Protein AF-A0A8S4NVM2-F1 (afdb_monomer_lite)

Foldseek 3Di:
DDWDFAADCLAQNDPDSLSTLDTCCQAPVDPDRDGRPSVVVCCLLCVLLVLCVVCVVVVVVVLVPDDLDPDPDPQDVVLVVLLVLLVVLLVVLVVVLVVCVVPDPPDPNNVVSSVSSSVSSVVLSVVSVSCSNSVHDDDPSSVVSSVSNVVD

Organism: Owenia fusiformis (NCBI:txid6347)

Secondary structure (DSSP, 8-state):
----EEP-HHHH-SS-GGGSSEEHHHHTSSSS----HHHHHHHHHHHHHHHHHHHHHHHHHHHHHS----------HHHHHHHHHHHHHHHHHHHHHHHHHHH----HHHHHHHHHHHHHHHHHHHHHHHHHHTT----HHHHHHHHHHHH-

Radius of gyration: 19.32 Å; chains: 1; bounding box: 41×33×68 Å

InterPro domains:
  IPR056227 ABC transporter, TMD0 domain [PF24357] (31-150)

pLDDT: mean 76.69, std 9.76, range [40.44, 90.81]

Sequence (152 aa):
MASELTWLPAVCGNSSRKWAFWDNDLTINTTTPEFTLCFQYTVTVWVPSAYLWLILPFFAIYLNWLPTVNTWRDKSWINFIKIFLGSLITVTLIVDFALRLASDPTEVAVYLASILLILTSLLATILSHIEYSKRMHTSSVLVIYWSLACVG

Structure (mmCIF, N/CA/C/O backbone):
data_AF-A0A8S4NVM2-F1
#
_entry.id   AF-A0A8S4NVM2-F1
#
loop_
_atom_site.group_PDB
_atom_site.id
_atom_site.type_symbol
_atom_site.label_atom_id
_atom_site.label_alt_id
_atom_site.label_comp_id
_atom_site.label_asym_id
_atom_site.label_entity_id
_atom_site.label_seq_id
_atom_site.pdbx_PDB_ins_code
_atom_site.Cartn_x
_atom_site.Cartn_y
_atom_site.Cartn_z
_atom_site.occupancy
_atom_site.B_iso_or_equiv
_atom_site.auth_seq_id
_atom_site.auth_comp_id
_atom_site.auth_asym_id
_atom_site.auth_atom_id
_atom_site.pdbx_PDB_model_num
ATOM 1 N N . MET A 1 1 ? 5.451 -12.722 -36.970 1.00 40.44 1 MET A N 1
ATOM 2 C CA . MET A 1 1 ? 4.398 -12.329 -36.011 1.00 40.44 1 MET A CA 1
ATOM 3 C C . MET A 1 1 ? 4.953 -11.180 -35.202 1.00 40.44 1 MET A C 1
ATOM 5 O O . MET A 1 1 ? 6.082 -11.292 -34.746 1.00 40.44 1 MET A O 1
ATOM 9 N N . ALA A 1 2 ? 4.255 -10.047 -35.175 1.00 48.06 2 ALA A N 1
ATOM 10 C CA . ALA A 1 2 ? 4.709 -8.861 -34.461 1.00 48.06 2 ALA A CA 1
ATOM 11 C C . ALA A 1 2 ? 4.355 -9.010 -32.978 1.00 48.06 2 ALA A C 1
ATOM 13 O O . ALA A 1 2 ? 3.203 -9.282 -32.655 1.00 48.06 2 ALA A O 1
ATOM 14 N N . SER A 1 3 ? 5.345 -8.847 -32.106 1.00 58.88 3 SER A N 1
ATOM 15 C CA . SER A 1 3 ? 5.165 -8.762 -30.660 1.00 58.88 3 SER A CA 1
ATOM 16 C C . SER A 1 3 ? 4.292 -7.541 -30.336 1.00 58.88 3 SER A C 1
ATOM 18 O O . SER A 1 3 ? 4.763 -6.406 -30.470 1.00 58.88 3 SER A O 1
ATOM 20 N N . GLU A 1 4 ? 3.029 -7.733 -29.956 1.00 73.25 4 GLU A N 1
ATOM 21 C CA . GLU A 1 4 ? 2.189 -6.633 -29.467 1.00 73.25 4 GLU A CA 1
ATOM 22 C C . GLU A 1 4 ? 2.570 -6.313 -28.016 1.00 73.25 4 GLU A C 1
ATOM 24 O O . GLU A 1 4 ? 2.183 -7.012 -27.078 1.00 73.25 4 GLU A O 1
ATOM 29 N N . LEU A 1 5 ? 3.366 -5.255 -27.848 1.00 73.06 5 LEU A N 1
ATOM 30 C CA . LEU A 1 5 ? 3.682 -4.669 -26.549 1.00 73.06 5 LEU A CA 1
ATOM 31 C C . LEU A 1 5 ? 2.740 -3.497 -26.280 1.00 73.06 5 LEU A C 1
ATOM 33 O O . LEU A 1 5 ? 2.721 -2.533 -27.050 1.00 73.06 5 LEU A O 1
ATOM 37 N N . THR A 1 6 ? 2.015 -3.535 -25.163 1.00 78.44 6 THR A N 1
ATOM 38 C CA . THR A 1 6 ? 1.269 -2.362 -24.690 1.00 78.44 6 THR A CA 1
ATOM 39 C C . THR A 1 6 ? 2.086 -1.635 -23.631 1.00 78.44 6 THR A C 1
ATOM 41 O O . THR A 1 6 ? 2.454 -2.209 -22.601 1.00 78.44 6 THR A O 1
ATOM 44 N N . TRP A 1 7 ? 2.352 -0.358 -23.876 1.00 75.50 7 TRP A N 1
ATOM 45 C CA . TRP A 1 7 ? 3.096 0.500 -22.965 1.00 75.50 7 TRP A CA 1
ATOM 46 C C . TRP A 1 7 ? 2.141 1.386 -22.172 1.00 75.50 7 TRP A C 1
ATOM 48 O O . TRP A 1 7 ? 1.262 2.027 -22.744 1.00 75.50 7 TRP A O 1
ATOM 58 N N . LEU A 1 8 ? 2.368 1.478 -20.862 1.00 75.00 8 LEU A N 1
ATOM 59 C CA . LEU A 1 8 ? 1.826 2.549 -20.028 1.00 75.00 8 LEU A CA 1
ATOM 60 C C . LEU A 1 8 ? 2.992 3.385 -19.492 1.00 75.00 8 LEU A C 1
ATOM 62 O O . LEU A 1 8 ? 3.411 3.179 -18.353 1.00 75.00 8 LEU A O 1
ATOM 66 N N . PRO A 1 9 ? 3.529 4.330 -20.285 1.00 68.00 9 PRO A N 1
ATOM 67 C CA . PRO A 1 9 ? 4.697 5.113 -19.881 1.00 68.00 9 PRO A CA 1
ATOM 68 C C . PRO A 1 9 ? 4.434 5.912 -18.597 1.00 68.00 9 PRO A C 1
ATOM 70 O O . PRO A 1 9 ? 5.299 6.013 -17.743 1.00 68.00 9 PRO A O 1
ATOM 73 N N . ALA A 1 10 ? 3.196 6.366 -18.382 1.00 68.19 10 ALA A N 1
ATOM 74 C CA . ALA A 1 10 ? 2.805 7.088 -17.172 1.00 68.19 10 ALA A CA 1
ATOM 75 C C . ALA A 1 10 ? 2.762 6.241 -15.882 1.00 68.19 10 ALA A C 1
ATOM 77 O O . ALA A 1 10 ? 2.534 6.807 -14.818 1.00 68.19 10 ALA A O 1
ATOM 78 N N . VAL A 1 11 ? 2.924 4.914 -15.956 1.00 69.00 11 VAL A N 1
ATOM 79 C CA . VAL A 1 11 ? 2.871 4.001 -14.793 1.00 69.00 11 VAL A CA 1
ATOM 80 C C . VAL A 1 11 ? 4.133 3.139 -14.710 1.00 69.00 11 VAL A C 1
ATOM 82 O O . VAL A 1 11 ? 4.717 2.996 -13.640 1.00 69.00 11 VAL A O 1
ATOM 85 N N . CYS A 1 12 ? 4.569 2.599 -15.846 1.00 73.25 12 CYS A N 1
ATOM 86 C CA . CYS A 1 12 ? 5.658 1.632 -15.961 1.00 73.25 12 CYS A CA 1
ATOM 87 C C . CYS A 1 12 ? 6.935 2.187 -16.609 1.00 73.25 12 CYS A C 1
ATOM 89 O O . CYS A 1 12 ? 7.958 1.502 -16.632 1.00 73.25 12 CYS A O 1
ATOM 91 N N . GLY A 1 13 ? 6.871 3.397 -17.171 1.00 69.44 13 GLY A N 1
ATOM 92 C CA . GLY A 1 13 ? 7.917 3.954 -18.019 1.00 69.44 13 GLY A CA 1
ATOM 93 C C . GLY A 1 13 ? 8.110 3.224 -19.348 1.00 69.44 13 GLY A C 1
ATOM 94 O O . GLY A 1 13 ? 7.302 2.375 -19.738 1.00 69.44 13 GLY A O 1
ATOM 95 N N . ASN A 1 14 ? 9.171 3.582 -20.075 1.00 69.25 14 ASN A N 1
ATOM 96 C CA . ASN A 1 14 ? 9.509 2.982 -21.379 1.00 69.25 14 ASN A CA 1
ATOM 97 C C . ASN A 1 14 ? 10.954 2.439 -21.455 1.00 69.25 14 ASN A C 1
ATOM 99 O O . ASN A 1 14 ? 11.566 2.393 -22.521 1.00 69.25 14 ASN A O 1
ATOM 103 N N . SER A 1 15 ? 11.529 2.035 -20.318 1.00 67.44 15 SER A N 1
ATOM 104 C CA . SER A 1 15 ? 12.958 1.695 -20.228 1.00 67.44 15 SER A CA 1
ATOM 105 C C . SER A 1 15 ? 13.329 0.315 -20.786 1.00 67.44 15 SER A C 1
ATOM 107 O O . SER A 1 15 ? 14.438 0.133 -21.287 1.00 67.44 15 SER A O 1
ATOM 109 N N . SER A 1 16 ? 12.470 -0.709 -20.685 1.00 71.19 16 SER A N 1
ATOM 110 C CA . SER A 1 16 ? 12.747 -2.054 -21.238 1.00 71.19 16 SER A CA 1
ATOM 111 C C . SER A 1 16 ? 11.469 -2.859 -21.479 1.00 71.19 16 SER A C 1
ATOM 113 O O . SER A 1 16 ? 10.478 -2.645 -20.790 1.00 71.19 16 SER A O 1
ATOM 115 N N . ARG A 1 17 ? 11.501 -3.862 -22.376 1.00 72.38 17 ARG A N 1
ATOM 116 C CA . ARG A 1 17 ? 10.339 -4.741 -22.658 1.00 72.38 17 ARG A CA 1
ATOM 117 C C . ARG A 1 17 ? 9.770 -5.442 -21.417 1.00 72.38 17 ARG A C 1
ATOM 119 O O . ARG A 1 17 ? 8.562 -5.565 -21.299 1.00 72.38 17 ARG A O 1
ATOM 126 N N . LYS A 1 18 ? 10.616 -5.829 -20.450 1.00 71.88 18 LYS A N 1
ATOM 127 C CA . LYS A 1 18 ? 10.164 -6.420 -19.169 1.00 71.88 18 LYS A CA 1
ATOM 128 C C . LYS A 1 18 ? 9.353 -5.453 -18.292 1.00 71.88 18 LYS A C 1
ATOM 130 O O . LYS A 1 18 ? 8.600 -5.902 -17.430 1.00 71.88 18 LYS A O 1
ATOM 135 N N . TRP A 1 19 ? 9.529 -4.150 -18.508 1.00 73.00 19 TRP A N 1
ATOM 136 C CA . TRP A 1 19 ? 8.778 -3.074 -17.865 1.00 73.00 19 TRP A CA 1
ATOM 137 C C . TRP A 1 19 ? 7.585 -2.614 -18.710 1.00 73.00 19 TRP A C 1
ATOM 139 O O . TRP A 1 19 ? 6.864 -1.724 -18.283 1.00 73.00 19 TRP A O 1
ATOM 149 N N . ALA A 1 20 ? 7.319 -3.214 -19.876 1.00 77.25 20 ALA A N 1
ATOM 150 C CA . ALA A 1 20 ? 6.056 -2.977 -20.564 1.00 77.25 20 ALA A CA 1
ATOM 151 C C . ALA A 1 20 ? 4.892 -3.447 -19.680 1.00 77.25 20 ALA A C 1
ATOM 153 O O . ALA A 1 20 ? 5.010 -4.413 -18.919 1.00 77.25 20 ALA A O 1
ATOM 154 N N . PHE A 1 21 ? 3.752 -2.766 -19.777 1.00 77.25 21 PHE A N 1
ATOM 155 C CA . PHE A 1 21 ? 2.578 -3.144 -18.996 1.00 77.25 21 PHE A CA 1
ATOM 156 C C . PHE A 1 21 ? 2.067 -4.528 -19.400 1.00 77.25 21 PHE A C 1
ATOM 158 O O . PHE A 1 21 ? 1.707 -5.324 -18.539 1.00 77.25 21 PHE A O 1
ATOM 165 N N . TRP A 1 22 ? 2.103 -4.837 -20.696 1.00 80.38 22 TRP A N 1
ATOM 166 C CA . TRP A 1 22 ? 1.704 -6.135 -21.228 1.00 80.38 22 TRP A CA 1
ATOM 167 C C . TRP A 1 22 ? 2.591 -6.523 -22.409 1.00 80.38 22 TRP A C 1
ATOM 169 O O . TRP A 1 22 ? 2.859 -5.692 -23.282 1.00 80.38 22 TRP A O 1
ATOM 179 N N . ASP A 1 23 ? 3.017 -7.784 -22.437 1.00 80.00 23 ASP A N 1
ATOM 180 C CA . ASP A 1 23 ? 3.785 -8.381 -23.530 1.00 80.00 23 ASP A CA 1
ATOM 181 C C . ASP A 1 23 ? 3.153 -9.726 -23.910 1.00 80.00 23 ASP A C 1
ATOM 183 O O . ASP A 1 23 ? 3.237 -10.699 -23.151 1.00 80.00 23 ASP A O 1
ATOM 187 N N . ASN A 1 24 ? 2.505 -9.769 -25.079 1.00 73.31 24 ASN A N 1
ATOM 188 C CA . ASN A 1 24 ? 1.815 -10.957 -25.586 1.00 73.31 24 ASN A CA 1
ATOM 189 C C . ASN A 1 24 ? 2.767 -12.133 -25.851 1.00 73.31 24 ASN A C 1
ATOM 191 O O . ASN A 1 24 ? 2.356 -13.286 -25.698 1.00 73.31 24 ASN A O 1
ATOM 195 N N . ASP A 1 25 ? 4.031 -11.876 -26.200 1.00 73.56 25 ASP A N 1
ATOM 196 C CA . ASP A 1 25 ? 4.985 -12.959 -26.455 1.00 73.56 25 ASP A CA 1
ATOM 197 C C . ASP A 1 25 ? 5.453 -13.631 -25.156 1.00 73.56 25 ASP A C 1
ATOM 199 O O . ASP A 1 25 ? 5.748 -14.825 -25.150 1.00 73.56 25 ASP A O 1
ATOM 203 N N . LEU A 1 26 ? 5.456 -12.889 -24.042 1.00 68.81 26 LEU A N 1
ATOM 204 C CA . LEU A 1 26 ? 5.846 -13.388 -22.719 1.00 68.81 26 LEU A CA 1
ATOM 205 C C . LEU A 1 26 ? 4.687 -14.037 -21.941 1.00 68.81 26 LEU A C 1
ATOM 207 O O . LEU A 1 26 ? 4.914 -14.928 -21.126 1.00 68.81 26 LEU A O 1
ATOM 211 N N . THR A 1 27 ? 3.448 -13.596 -22.179 1.00 71.50 27 THR A N 1
ATOM 212 C CA . THR A 1 27 ? 2.263 -14.089 -21.450 1.00 71.50 27 THR A CA 1
ATOM 213 C C . THR A 1 27 ? 1.452 -15.125 -22.217 1.00 71.50 27 THR A C 1
ATOM 215 O O . THR A 1 27 ? 0.933 -16.050 -21.602 1.00 71.50 27 THR A O 1
ATOM 218 N N . ILE A 1 28 ? 1.306 -14.985 -23.537 1.00 69.88 28 ILE A N 1
ATOM 219 C CA . ILE A 1 28 ? 0.373 -15.800 -24.335 1.00 69.88 28 ILE A CA 1
ATOM 220 C C . ILE A 1 28 ? 1.127 -16.737 -25.283 1.00 69.88 28 ILE A C 1
ATOM 222 O O . ILE A 1 28 ? 0.725 -17.884 -25.463 1.00 69.88 28 ILE A O 1
ATOM 226 N N . ASN A 1 29 ? 2.229 -16.275 -25.873 1.00 67.69 29 ASN A N 1
ATOM 227 C CA . ASN A 1 29 ? 2.949 -16.994 -26.928 1.00 67.69 29 ASN A CA 1
ATOM 228 C C . ASN A 1 29 ? 4.126 -17.845 -26.407 1.00 67.69 29 ASN A C 1
ATOM 230 O O . ASN A 1 29 ? 5.111 -18.058 -27.114 1.00 67.69 29 ASN A O 1
ATOM 234 N N . THR A 1 30 ? 4.047 -18.323 -25.163 1.00 69.88 30 THR A N 1
ATOM 235 C CA . THR A 1 30 ? 5.094 -19.127 -24.516 1.00 69.88 30 THR A CA 1
ATOM 236 C C . THR A 1 30 ? 4.502 -20.323 -23.771 1.00 69.88 30 THR A C 1
ATOM 238 O O . THR A 1 30 ? 3.358 -20.304 -23.323 1.00 69.88 30 THR A O 1
ATOM 241 N N . THR A 1 31 ? 5.293 -21.386 -23.620 1.00 67.69 31 THR A N 1
ATOM 242 C CA . THR A 1 31 ? 4.924 -22.594 -22.864 1.00 67.69 31 THR A CA 1
ATOM 243 C C . THR A 1 31 ? 4.932 -22.385 -21.347 1.00 67.69 31 THR A C 1
ATOM 245 O O . THR A 1 31 ? 4.352 -23.188 -20.620 1.00 67.69 31 THR A O 1
ATOM 248 N N . THR A 1 32 ? 5.580 -21.320 -20.867 1.00 62.31 32 THR A N 1
ATOM 249 C CA . THR A 1 32 ? 5.629 -20.913 -19.453 1.00 62.31 32 THR A CA 1
ATOM 250 C C . THR A 1 32 ? 5.206 -19.446 -19.347 1.00 62.31 32 THR A C 1
ATOM 252 O O . THR A 1 32 ? 6.056 -18.569 -19.512 1.00 62.31 32 THR A O 1
ATOM 255 N N . PRO A 1 33 ? 3.908 -19.156 -19.155 1.00 70.38 33 PRO A N 1
ATOM 256 C CA . PRO A 1 33 ? 3.413 -17.785 -19.141 1.00 70.38 33 PRO A CA 1
ATOM 257 C C . PRO A 1 33 ? 3.942 -17.045 -17.908 1.00 70.38 33 PRO A C 1
ATOM 259 O O . PRO A 1 33 ? 3.586 -17.376 -16.776 1.00 70.38 33 PRO A O 1
ATOM 262 N N . GLU A 1 34 ? 4.785 -16.038 -18.129 1.00 76.31 34 GLU A N 1
ATOM 263 C CA . GLU A 1 34 ? 5.284 -15.149 -17.078 1.00 76.31 34 GLU A CA 1
ATOM 264 C C . GLU A 1 34 ? 4.672 -13.757 -17.257 1.00 76.31 34 GLU A C 1
ATOM 266 O O . GLU A 1 34 ? 4.675 -13.186 -18.348 1.00 76.31 34 GLU A O 1
ATOM 271 N N . PHE A 1 35 ? 4.130 -13.192 -16.175 1.00 76.31 35 PHE A N 1
ATOM 272 C CA . PHE A 1 35 ? 3.649 -11.810 -16.184 1.00 76.31 35 PHE A CA 1
ATOM 273 C C . PHE A 1 35 ? 4.823 -10.822 -16.213 1.00 76.31 35 PHE A C 1
ATOM 275 O O . PHE A 1 35 ? 5.896 -11.094 -15.674 1.00 76.31 35 PHE A O 1
ATOM 282 N N . THR A 1 36 ? 4.612 -9.645 -16.809 1.00 81.12 36 THR A N 1
ATOM 283 C CA . THR A 1 36 ? 5.621 -8.577 -16.818 1.00 81.12 36 THR A CA 1
ATOM 284 C C . THR A 1 36 ? 5.854 -8.030 -15.405 1.00 81.12 36 THR A C 1
ATOM 286 O O . THR A 1 36 ? 4.949 -8.005 -14.564 1.00 81.12 36 THR A O 1
ATOM 289 N N . LEU A 1 37 ? 7.071 -7.543 -15.142 1.00 77.12 37 LEU A N 1
ATOM 290 C CA . LEU A 1 37 ? 7.451 -7.033 -13.819 1.00 77.12 37 LEU A CA 1
ATOM 291 C C . LEU A 1 37 ? 6.612 -5.814 -13.420 1.00 77.12 37 LEU A C 1
ATOM 293 O O . LEU A 1 37 ? 6.226 -5.682 -12.260 1.00 77.12 37 LEU A O 1
ATOM 297 N N . CYS A 1 38 ? 6.283 -4.942 -14.382 1.00 79.50 38 CYS A N 1
ATOM 298 C CA . CYS A 1 38 ? 5.435 -3.794 -14.082 1.00 79.50 38 CYS A CA 1
ATOM 299 C C . CYS A 1 38 ? 4.003 -4.205 -13.723 1.00 79.50 38 CYS A C 1
ATOM 301 O O . CYS A 1 38 ? 3.420 -3.621 -12.811 1.00 79.50 38 CYS A O 1
ATOM 303 N N . PHE A 1 39 ? 3.425 -5.198 -14.406 1.00 80.00 39 PHE A N 1
ATOM 304 C CA . PHE A 1 39 ? 2.074 -5.659 -14.092 1.00 80.00 39 PHE A CA 1
ATOM 305 C C . PHE A 1 39 ? 2.004 -6.226 -12.673 1.00 80.00 39 PHE A C 1
ATOM 307 O O . PHE A 1 39 ? 1.133 -5.830 -11.901 1.00 80.00 39 PHE A O 1
ATOM 314 N N . GLN A 1 40 ? 2.969 -7.071 -12.300 1.00 81.00 40 GLN A N 1
ATOM 315 C CA . GLN A 1 40 ? 3.072 -7.610 -10.943 1.00 81.00 40 GLN A CA 1
ATOM 316 C C . GLN A 1 40 ? 3.203 -6.492 -9.906 1.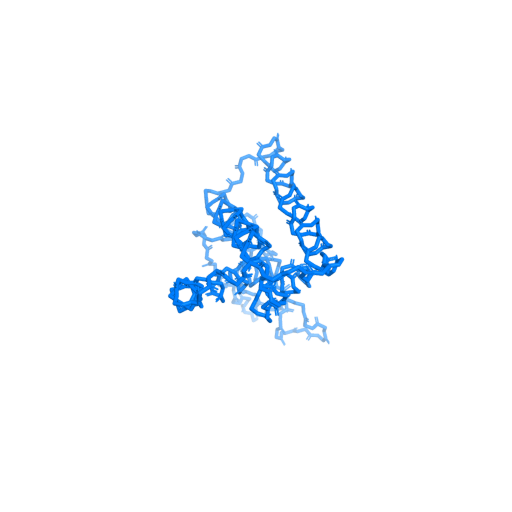00 81.00 40 GLN A C 1
ATOM 318 O O . GLN A 1 40 ? 2.403 -6.425 -8.978 1.00 81.00 40 GLN A O 1
ATOM 323 N N . TYR A 1 41 ? 4.136 -5.558 -10.110 1.00 78.69 41 TYR A N 1
ATOM 324 C CA . TYR A 1 41 ? 4.314 -4.415 -9.213 1.00 78.69 41 TYR A CA 1
ATOM 325 C C . TYR A 1 41 ? 3.040 -3.567 -9.093 1.00 78.69 41 TYR A C 1
ATOM 327 O O . TYR A 1 41 ? 2.609 -3.228 -7.993 1.00 78.69 41 TYR A O 1
ATOM 335 N N . THR A 1 42 ? 2.398 -3.252 -10.217 1.00 81.50 42 THR A N 1
ATOM 336 C CA . THR A 1 42 ? 1.195 -2.411 -10.250 1.00 81.50 42 THR A CA 1
ATOM 337 C C . THR A 1 42 ? 0.044 -3.088 -9.518 1.00 81.50 42 THR A C 1
ATOM 339 O O . THR A 1 42 ? -0.604 -2.460 -8.688 1.00 81.50 42 THR A O 1
ATOM 342 N N . VAL A 1 43 ? -0.201 -4.374 -9.761 1.00 83.94 43 VAL A N 1
ATOM 343 C CA . VAL A 1 43 ? -1.263 -5.118 -9.071 1.00 83.94 43 VAL A CA 1
ATOM 344 C C . VAL A 1 43 ? -0.979 -5.193 -7.570 1.00 83.94 43 VAL A C 1
ATOM 346 O O . VAL A 1 43 ? -1.866 -4.883 -6.777 1.00 83.94 43 VAL A O 1
ATOM 349 N N . THR A 1 44 ? 0.255 -5.506 -7.173 1.00 81.38 44 THR A N 1
ATOM 350 C CA . THR A 1 44 ? 0.668 -5.566 -5.763 1.00 81.38 44 THR A CA 1
ATOM 351 C C . THR A 1 44 ? 0.493 -4.237 -5.037 1.00 81.38 44 THR A C 1
ATOM 353 O O . THR A 1 44 ? 0.086 -4.224 -3.882 1.00 81.38 44 THR A O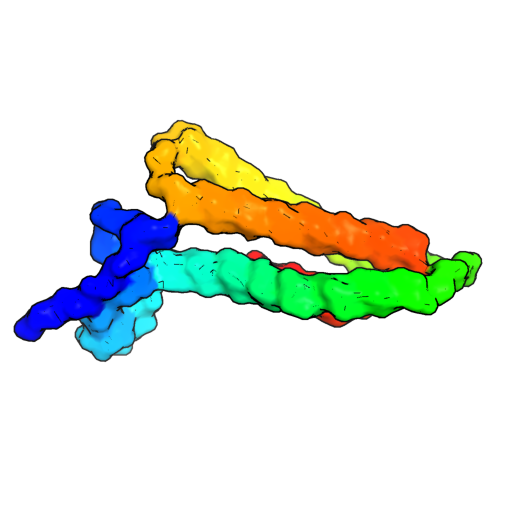 1
ATOM 356 N N . VAL A 1 45 ? 0.771 -3.111 -5.693 1.00 81.81 45 VAL A N 1
ATOM 357 C CA . VAL A 1 45 ? 0.611 -1.783 -5.088 1.00 81.81 45 VAL A CA 1
ATOM 358 C C . VAL A 1 45 ? -0.862 -1.378 -5.042 1.00 81.81 45 VAL A C 1
ATOM 360 O O . VAL A 1 45 ? -1.376 -0.959 -4.007 1.00 81.81 45 VAL A O 1
ATOM 363 N N . TRP A 1 46 ? -1.566 -1.503 -6.164 1.00 84.06 46 TRP A N 1
ATOM 364 C CA . TRP A 1 46 ? -2.897 -0.924 -6.321 1.00 84.06 46 TRP A CA 1
ATOM 365 C C . TRP A 1 46 ? -3.999 -1.750 -5.665 1.00 84.06 46 TRP A C 1
ATOM 367 O O . TRP A 1 46 ? -4.947 -1.161 -5.154 1.00 84.06 46 TRP A O 1
ATOM 377 N N . VAL A 1 47 ? -3.901 -3.081 -5.635 1.00 87.31 47 VAL A N 1
ATOM 378 C CA . VAL A 1 47 ? -4.930 -3.946 -5.031 1.00 87.31 47 VAL A CA 1
ATOM 379 C C . VAL A 1 47 ? -5.123 -3.683 -3.530 1.00 87.31 47 VAL A C 1
ATOM 381 O O . VAL A 1 47 ? -6.254 -3.375 -3.139 1.00 87.31 47 VAL A O 1
ATOM 384 N N . PRO A 1 48 ? -4.088 -3.755 -2.666 1.00 85.81 48 PRO A N 1
ATOM 385 C CA . PRO A 1 48 ? -4.257 -3.491 -1.238 1.00 85.81 48 PRO A CA 1
ATOM 386 C C . PRO A 1 48 ? -4.650 -2.034 -0.969 1.00 85.81 48 PRO A C 1
ATOM 388 O O . PRO A 1 48 ? -5.502 -1.785 -0.112 1.00 85.81 48 PRO A O 1
ATOM 391 N N . SER A 1 49 ? -4.101 -1.074 -1.724 1.00 87.00 49 SER A N 1
ATOM 392 C CA . SER A 1 49 ? -4.466 0.339 -1.596 1.00 87.00 49 SER A CA 1
ATOM 393 C C . SER A 1 49 ? -5.931 0.586 -1.969 1.00 87.00 49 SER A C 1
ATOM 395 O O . SER A 1 49 ? -6.663 1.178 -1.177 1.00 87.00 49 SER A O 1
ATOM 397 N N . ALA A 1 50 ? -6.397 0.106 -3.124 1.00 88.19 50 ALA A N 1
ATOM 398 C CA . ALA A 1 50 ? -7.782 0.274 -3.565 1.00 88.19 50 ALA A CA 1
ATOM 399 C C . ALA A 1 50 ? -8.769 -0.389 -2.595 1.00 88.19 50 ALA A C 1
ATOM 401 O O . ALA A 1 50 ? -9.773 0.223 -2.231 1.00 88.19 50 ALA A O 1
ATOM 402 N N . TYR A 1 51 ? -8.455 -1.598 -2.119 1.00 89.50 51 TYR A N 1
ATOM 403 C CA . TYR A 1 51 ? -9.245 -2.289 -1.100 1.00 89.50 51 TYR A CA 1
ATOM 404 C C . TYR A 1 51 ? -9.412 -1.437 0.164 1.00 89.50 51 TYR A C 1
ATOM 406 O O . TYR A 1 51 ? -10.534 -1.237 0.638 1.00 89.50 51 TYR A O 1
ATOM 414 N N . LEU A 1 52 ? -8.308 -0.893 0.690 1.00 87.69 52 LEU A N 1
ATOM 415 C CA . LEU A 1 52 ? -8.351 -0.081 1.900 1.00 87.69 52 LEU A CA 1
ATOM 416 C C . LEU A 1 52 ? -9.148 1.203 1.671 1.00 87.69 52 LEU A C 1
ATOM 418 O O . LEU A 1 52 ? -10.025 1.500 2.472 1.00 87.69 52 LEU A O 1
ATOM 422 N N . TRP A 1 53 ? -8.892 1.937 0.584 1.00 89.50 53 TRP A N 1
ATOM 423 C CA . TRP A 1 53 ? -9.586 3.195 0.281 1.00 89.50 53 TRP A CA 1
ATOM 424 C C . TRP A 1 53 ? -11.095 3.020 0.102 1.00 89.50 53 TRP A C 1
ATOM 426 O O . TRP A 1 53 ? -11.859 3.863 0.572 1.00 89.50 53 TRP A O 1
ATOM 436 N N . LEU A 1 54 ? -11.536 1.928 -0.527 1.00 90.81 54 LEU A N 1
ATOM 437 C CA . LEU A 1 54 ? -12.961 1.635 -0.707 1.00 90.81 54 LEU A CA 1
ATOM 438 C C . LEU A 1 54 ? -13.662 1.331 0.621 1.00 90.81 54 LEU A C 1
ATOM 440 O O . LEU A 1 54 ? -14.800 1.751 0.831 1.00 90.81 54 LEU A O 1
ATOM 444 N N . ILE A 1 55 ? -12.992 0.621 1.530 1.00 88.56 55 ILE A N 1
ATOM 445 C CA . ILE A 1 55 ? -13.570 0.218 2.821 1.00 88.56 55 ILE A CA 1
ATOM 446 C C . ILE A 1 55 ? -13.395 1.300 3.892 1.00 88.56 55 ILE A C 1
ATOM 448 O O . ILE A 1 55 ? -14.211 1.392 4.809 1.00 88.56 55 ILE A O 1
ATOM 452 N N . LEU A 1 56 ? -12.380 2.155 3.762 1.00 88.38 56 LEU A N 1
ATOM 453 C CA . LEU A 1 56 ? -12.033 3.230 4.688 1.00 88.38 56 LEU A CA 1
ATOM 454 C C . LEU A 1 56 ? -13.232 4.068 5.159 1.00 88.38 56 LEU A C 1
ATOM 456 O O . LEU A 1 56 ? -13.382 4.194 6.375 1.00 88.38 56 LEU A O 1
ATOM 460 N N . PRO A 1 57 ? -14.090 4.640 4.286 1.00 90.06 57 PRO A N 1
ATOM 461 C CA . PRO A 1 57 ? -15.193 5.485 4.744 1.00 90.06 57 PRO A CA 1
ATOM 462 C C . PRO A 1 57 ? -16.188 4.709 5.612 1.00 90.06 57 PRO A C 1
ATOM 464 O O . PRO A 1 57 ? -16.585 5.184 6.676 1.00 90.06 57 PRO A O 1
ATOM 467 N N . PHE A 1 58 ? -16.538 3.483 5.216 1.00 89.12 58 PHE A N 1
ATOM 468 C CA . PHE A 1 58 ? -17.431 2.619 5.990 1.00 89.12 58 PHE A CA 1
ATOM 469 C C . PHE A 1 58 ? -16.802 2.218 7.324 1.00 89.12 58 PHE A C 1
ATOM 471 O O . PHE A 1 58 ? -17.456 2.247 8.367 1.00 89.12 58 PHE A O 1
ATOM 478 N N . PHE A 1 59 ? -15.513 1.892 7.298 1.00 86.38 59 PHE A N 1
ATOM 479 C CA . PHE A 1 59 ? -14.764 1.485 8.472 1.00 86.38 59 PHE A CA 1
ATOM 480 C C . PHE A 1 59 ? -14.590 2.634 9.475 1.00 86.38 59 PHE A C 1
ATOM 482 O O . PHE A 1 59 ? -14.775 2.437 10.674 1.00 86.38 59 PHE A O 1
ATOM 489 N N . ALA A 1 60 ? -14.329 3.853 9.002 1.00 86.06 60 ALA A N 1
ATOM 490 C CA . ALA A 1 60 ? -14.242 5.045 9.840 1.00 86.06 60 ALA A CA 1
ATOM 491 C C . ALA A 1 60 ? -15.582 5.368 10.521 1.00 86.06 60 ALA A C 1
ATOM 493 O O . ALA A 1 60 ? -15.608 5.659 11.719 1.00 86.06 60 ALA A O 1
ATOM 494 N N . ILE A 1 61 ? -16.701 5.261 9.792 1.00 87.75 61 ILE A N 1
ATOM 495 C CA . ILE A 1 61 ? -18.046 5.437 10.360 1.00 87.75 61 ILE A CA 1
ATOM 496 C C . ILE A 1 61 ? -18.311 4.365 11.422 1.00 87.75 61 ILE A C 1
ATOM 498 O O . ILE A 1 61 ? -18.699 4.705 12.538 1.00 87.75 61 ILE A O 1
ATOM 502 N N . TYR A 1 62 ? -18.034 3.094 11.121 1.00 85.19 62 TYR A N 1
ATOM 503 C CA . TYR A 1 62 ? -18.173 1.987 12.073 1.00 85.19 62 TYR A CA 1
ATOM 504 C C . TYR A 1 62 ? -17.376 2.234 13.362 1.00 85.19 62 TYR A C 1
ATOM 506 O O . TYR A 1 62 ? -17.925 2.146 14.461 1.00 85.19 62 TYR A O 1
ATOM 514 N N . LEU A 1 63 ? -16.106 2.636 13.238 1.00 80.56 63 LEU A N 1
ATOM 515 C CA . LEU A 1 63 ? -15.259 2.975 14.382 1.00 80.56 63 LEU A CA 1
ATOM 516 C C . LEU A 1 63 ? -15.805 4.148 15.200 1.00 80.56 63 LEU A C 1
ATOM 518 O O . LEU A 1 63 ? -15.574 4.189 16.409 1.00 80.56 63 LEU A O 1
ATOM 522 N N . ASN A 1 64 ? -16.471 5.119 14.573 1.00 83.44 64 ASN A N 1
ATOM 523 C CA . ASN A 1 64 ? -17.038 6.276 15.265 1.00 83.44 64 ASN A CA 1
ATOM 524 C C . ASN A 1 64 ? -18.341 5.947 16.007 1.00 83.44 64 ASN A C 1
ATOM 526 O O . ASN A 1 64 ? -18.584 6.488 17.080 1.00 83.44 64 ASN A O 1
ATOM 530 N N . TRP A 1 65 ? -19.159 5.054 15.450 1.00 83.69 65 TRP A N 1
ATOM 531 C CA . TRP A 1 65 ? -20.447 4.657 16.028 1.00 83.69 65 TRP A CA 1
ATOM 532 C C . TRP A 1 65 ? -20.317 3.758 17.256 1.00 83.69 65 TRP A C 1
ATOM 534 O O . TRP A 1 65 ? -21.210 3.724 18.101 1.00 83.69 65 TRP A O 1
ATOM 544 N N . LEU A 1 66 ? -19.220 3.016 17.365 1.00 75.31 66 LEU A N 1
ATOM 545 C CA . LEU A 1 66 ? -19.014 2.121 18.492 1.00 75.31 66 LEU A CA 1
ATOM 546 C C . LEU A 1 66 ? -18.660 2.904 19.765 1.00 75.31 66 LEU A C 1
ATOM 548 O O . LEU A 1 66 ? -17.706 3.693 19.755 1.00 75.31 66 LEU A O 1
ATOM 552 N N . PRO A 1 67 ? -19.363 2.647 20.882 1.00 70.56 67 PRO A N 1
ATOM 553 C CA . PRO A 1 67 ? -19.024 3.248 22.159 1.00 70.56 67 PRO A CA 1
ATOM 554 C C . PRO A 1 67 ? -17.636 2.784 22.610 1.00 70.56 67 PRO A C 1
ATOM 556 O O . PRO A 1 67 ? -17.260 1.621 22.448 1.00 70.56 67 PRO A O 1
ATOM 559 N N . THR A 1 68 ? -16.865 3.692 23.203 1.00 66.00 68 THR A N 1
ATOM 560 C CA . THR A 1 68 ? -15.593 3.382 23.864 1.00 66.00 68 THR A CA 1
ATOM 561 C C . THR A 1 68 ? -15.874 2.544 25.108 1.00 66.00 68 THR A C 1
ATOM 563 O O . THR A 1 68 ? -16.105 3.057 26.201 1.00 66.00 68 THR A O 1
ATOM 566 N N . VAL A 1 69 ? -15.892 1.224 24.942 1.00 61.62 69 VAL A N 1
ATOM 567 C CA . VAL A 1 69 ? -16.086 0.293 26.052 1.00 61.62 69 VAL A CA 1
ATOM 568 C C . VAL A 1 69 ? -14.770 0.193 26.825 1.00 61.62 69 VAL A C 1
ATOM 570 O O . VAL A 1 69 ? -13.841 -0.501 26.422 1.00 61.62 69 VAL A O 1
ATOM 573 N N . ASN A 1 70 ? -14.684 0.893 27.958 1.00 59.25 70 ASN A N 1
ATOM 574 C CA . ASN A 1 70 ? -13.515 0.883 28.844 1.00 59.25 70 ASN A CA 1
ATOM 575 C C . ASN A 1 70 ? -13.469 -0.377 29.735 1.00 59.25 70 ASN A C 1
ATOM 577 O O . ASN A 1 70 ? -13.154 -0.312 30.922 1.00 59.25 70 ASN A O 1
ATOM 581 N N . THR A 1 71 ? -13.854 -1.534 29.193 1.00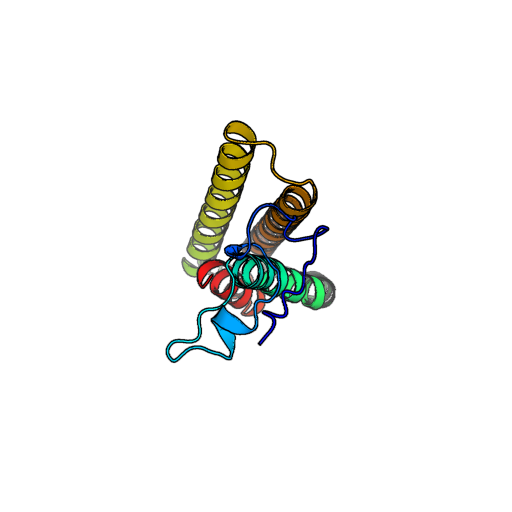 54.16 71 THR A N 1
ATOM 582 C CA . THR A 1 71 ? -13.801 -2.796 29.933 1.00 54.16 71 THR A CA 1
ATOM 583 C C . THR A 1 71 ? -12.358 -3.287 29.975 1.00 54.16 71 THR A C 1
ATOM 585 O O . THR A 1 71 ? -11.646 -3.257 28.970 1.00 54.16 71 THR A O 1
ATOM 588 N N . TRP A 1 72 ? -11.949 -3.760 31.153 1.00 50.06 72 TRP A N 1
ATOM 589 C CA . TRP A 1 72 ? -10.653 -4.338 31.526 1.00 50.06 72 TRP A CA 1
ATOM 590 C C . TRP A 1 72 ? -10.299 -5.634 30.771 1.00 50.06 72 TRP A C 1
ATOM 592 O O . TRP A 1 72 ? -9.859 -6.611 31.364 1.00 50.06 72 TRP A O 1
ATOM 602 N N . ARG A 1 73 ? -10.528 -5.690 29.457 1.00 50.88 73 ARG A N 1
ATOM 603 C CA . ARG A 1 73 ? -10.115 -6.819 28.630 1.00 50.88 73 ARG A CA 1
ATOM 604 C C . ARG A 1 73 ? -8.605 -6.743 28.431 1.00 50.88 73 ARG A C 1
ATOM 606 O O . ARG A 1 73 ? -8.077 -5.699 28.021 1.00 50.88 73 ARG A O 1
ATOM 613 N N . ASP A 1 74 ? -7.941 -7.848 28.750 1.00 58.34 74 ASP A N 1
ATOM 614 C CA . ASP A 1 74 ? -6.510 -8.044 28.554 1.00 58.34 74 ASP A CA 1
ATOM 615 C C . ASP A 1 74 ? -6.086 -7.616 27.150 1.00 58.34 74 ASP A C 1
ATOM 617 O O . ASP A 1 74 ? -6.806 -7.811 26.164 1.00 58.34 74 ASP A O 1
ATOM 621 N N . LYS A 1 75 ? -4.908 -6.990 27.058 1.00 56.00 75 LYS A N 1
ATOM 622 C CA . LYS A 1 75 ? -4.324 -6.610 25.771 1.00 56.00 75 LYS A CA 1
ATOM 623 C C . LYS A 1 75 ? -4.116 -7.881 24.950 1.00 56.00 75 LYS A C 1
ATOM 625 O O . LYS A 1 75 ? -3.188 -8.641 25.209 1.00 56.00 75 LYS A O 1
ATOM 630 N N . SER A 1 76 ? -4.967 -8.099 23.950 1.00 67.19 76 SER A N 1
ATOM 631 C CA . SER A 1 76 ? -4.785 -9.189 22.997 1.00 67.19 76 SER A CA 1
ATOM 632 C C . SER A 1 76 ? -3.450 -8.992 22.280 1.00 67.19 76 SER A C 1
ATOM 634 O O . SER A 1 76 ? -3.271 -8.011 21.552 1.00 67.19 76 SER A O 1
ATOM 636 N N . TRP A 1 77 ? -2.514 -9.922 22.487 1.00 71.88 77 TRP A N 1
ATOM 637 C CA . TRP A 1 77 ? -1.217 -9.960 21.801 1.00 71.88 77 TRP A CA 1
ATOM 638 C C . TRP A 1 77 ? -1.364 -9.862 20.276 1.00 71.88 77 TRP A C 1
ATOM 640 O O . TRP A 1 77 ? -0.487 -9.330 19.604 1.00 71.88 77 TRP A O 1
ATOM 650 N N . ILE A 1 78 ? -2.510 -10.281 19.733 1.00 69.81 78 ILE A N 1
ATOM 651 C CA . ILE A 1 78 ? -2.823 -10.226 18.304 1.00 69.81 78 ILE A CA 1
ATOM 652 C C . ILE A 1 78 ? -2.840 -8.779 17.782 1.00 69.81 78 ILE A C 1
ATOM 654 O O . ILE A 1 78 ? -2.285 -8.508 16.720 1.00 69.81 78 ILE A O 1
ATOM 658 N N . ASN A 1 79 ? -3.399 -7.823 18.536 1.00 72.31 79 ASN A N 1
ATOM 659 C CA . ASN A 1 79 ? -3.404 -6.409 18.127 1.00 72.31 79 ASN A CA 1
ATOM 660 C C . ASN A 1 79 ? -2.001 -5.791 18.196 1.00 72.31 79 ASN A C 1
ATOM 662 O O . ASN A 1 79 ? -1.662 -4.948 17.369 1.00 72.31 79 ASN A O 1
ATOM 666 N N . PHE A 1 80 ? -1.171 -6.227 19.148 1.00 75.44 80 PHE A N 1
ATOM 667 C CA . PHE A 1 80 ? 0.218 -5.779 19.239 1.00 75.44 80 PHE A CA 1
ATOM 668 C C . PHE A 1 80 ? 1.057 -6.306 18.068 1.00 75.44 80 PHE A C 1
ATOM 670 O O . PHE A 1 80 ? 1.737 -5.529 17.403 1.00 75.44 80 PHE A O 1
ATOM 677 N N . ILE A 1 81 ? 0.943 -7.603 17.763 1.00 78.50 81 ILE A N 1
ATOM 678 C CA . ILE A 1 81 ? 1.624 -8.236 16.625 1.00 78.50 81 ILE A CA 1
ATOM 679 C C . ILE A 1 81 ? 1.201 -7.579 15.307 1.00 78.50 81 ILE A C 1
ATOM 681 O O . ILE A 1 81 ? 2.049 -7.300 14.468 1.00 78.50 81 ILE A O 1
ATOM 685 N N . LYS A 1 82 ? -0.087 -7.265 15.137 1.00 73.69 82 LYS A N 1
ATOM 686 C CA . LYS A 1 82 ? -0.611 -6.580 13.946 1.00 73.69 82 LYS A CA 1
ATOM 687 C C . LYS A 1 82 ? 0.018 -5.201 13.737 1.00 73.69 82 LYS A C 1
ATOM 689 O O . LYS A 1 82 ? 0.415 -4.880 12.621 1.00 73.69 82 LYS A O 1
ATOM 694 N N . ILE A 1 83 ? 0.144 -4.406 14.801 1.00 79.19 83 ILE A N 1
ATOM 695 C CA . ILE A 1 83 ? 0.823 -3.102 14.744 1.00 79.19 83 ILE A CA 1
ATOM 696 C C . ILE A 1 83 ? 2.308 -3.291 14.424 1.00 79.19 83 ILE A C 1
ATOM 698 O O . ILE A 1 83 ? 2.838 -2.582 13.573 1.00 79.19 83 ILE A O 1
ATOM 702 N N . PHE A 1 84 ? 2.968 -4.265 15.055 1.00 83.69 84 PHE A N 1
ATOM 703 C CA . PHE A 1 84 ? 4.385 -4.538 14.828 1.00 83.69 84 PHE A CA 1
ATOM 704 C C . PHE A 1 84 ? 4.664 -4.952 13.377 1.00 83.69 84 PHE A C 1
ATOM 706 O O . PHE A 1 84 ? 5.481 -4.319 12.711 1.00 83.69 84 PHE A O 1
ATOM 713 N N . LEU A 1 85 ? 3.928 -5.936 12.852 1.00 82.19 85 LEU A N 1
ATOM 714 C CA . LEU A 1 85 ? 4.040 -6.380 11.459 1.00 82.19 85 LEU A CA 1
ATOM 715 C C . LEU A 1 85 ? 3.737 -5.243 10.482 1.00 82.19 85 LEU A C 1
ATOM 717 O O . LEU A 1 85 ? 4.498 -5.022 9.545 1.00 82.19 85 LEU A O 1
ATOM 721 N N . GLY A 1 86 ? 2.673 -4.477 10.733 1.00 81.88 86 GLY A N 1
ATOM 722 C CA . GLY A 1 86 ? 2.315 -3.355 9.875 1.00 81.88 86 GLY A CA 1
ATOM 723 C C . GLY A 1 86 ? 3.359 -2.237 9.863 1.00 81.88 86 GLY A C 1
ATOM 724 O O . GLY A 1 86 ? 3.672 -1.665 8.816 1.00 81.88 86 GLY A O 1
ATOM 725 N N . SER A 1 87 ? 3.956 -1.956 11.023 1.00 82.75 87 SER A N 1
ATOM 726 C CA . SER A 1 87 ? 5.058 -1.001 11.133 1.00 82.75 87 SER A CA 1
ATOM 727 C C . SER A 1 87 ? 6.302 -1.484 10.388 1.00 82.75 87 SER A C 1
ATOM 729 O O . SER A 1 87 ? 6.898 -0.704 9.650 1.00 82.75 87 SER A O 1
ATOM 731 N N . LEU A 1 88 ? 6.639 -2.774 10.497 1.00 86.38 88 LEU A N 1
ATOM 732 C CA . LEU A 1 88 ? 7.784 -3.366 9.813 1.00 86.38 88 LEU A CA 1
ATOM 733 C C . LEU A 1 88 ? 7.624 -3.279 8.291 1.00 86.38 88 LEU A C 1
ATOM 735 O O . LEU A 1 88 ? 8.529 -2.795 7.621 1.00 86.38 88 LEU A O 1
ATOM 739 N N . ILE A 1 89 ? 6.451 -3.649 7.765 1.00 83.75 89 ILE A N 1
ATOM 740 C CA . ILE A 1 89 ? 6.135 -3.544 6.330 1.00 83.75 89 ILE A CA 1
ATOM 741 C C . ILE A 1 89 ? 6.274 -2.094 5.857 1.00 83.75 89 ILE A C 1
ATOM 743 O O . ILE A 1 89 ? 6.929 -1.828 4.853 1.00 83.75 89 ILE A O 1
ATOM 747 N N . THR A 1 90 ? 5.723 -1.137 6.609 1.00 84.69 90 THR A N 1
ATOM 748 C CA . THR A 1 90 ? 5.823 0.291 6.265 1.00 84.69 90 THR A CA 1
ATOM 749 C C . THR A 1 90 ? 7.280 0.759 6.208 1.00 84.69 90 THR A C 1
ATOM 751 O O . THR A 1 90 ? 7.655 1.486 5.290 1.00 84.69 90 THR A O 1
ATOM 754 N N . VAL A 1 91 ? 8.120 0.323 7.152 1.00 86.94 91 VAL A N 1
ATOM 755 C CA . VAL A 1 91 ? 9.555 0.645 7.157 1.00 86.94 91 VAL A CA 1
ATOM 756 C C . VAL A 1 91 ? 10.255 0.043 5.943 1.00 86.94 91 VAL A C 1
ATOM 758 O O . VAL A 1 91 ? 11.005 0.755 5.281 1.00 86.94 91 VAL A O 1
ATOM 761 N N . THR A 1 92 ? 9.989 -1.220 5.603 1.00 86.06 92 THR A N 1
ATOM 762 C CA . THR A 1 92 ? 10.573 -1.861 4.415 1.00 86.06 92 THR A CA 1
ATOM 763 C C . THR A 1 92 ? 10.228 -1.098 3.137 1.00 86.06 92 THR A C 1
ATOM 765 O O . THR A 1 92 ? 11.114 -0.861 2.320 1.00 86.06 92 THR A O 1
ATOM 768 N N . LEU A 1 93 ? 8.982 -0.632 2.996 1.00 84.44 93 LEU A N 1
ATOM 769 C CA . LEU A 1 93 ? 8.552 0.181 1.852 1.00 84.44 93 LEU A CA 1
ATOM 770 C C . LEU A 1 93 ? 9.276 1.532 1.780 1.00 84.44 93 LEU A C 1
ATOM 772 O O . LEU A 1 93 ? 9.678 1.962 0.702 1.00 84.44 93 LEU A O 1
ATOM 776 N N . ILE A 1 94 ? 9.471 2.199 2.921 1.00 85.25 94 ILE A N 1
ATOM 777 C CA . ILE A 1 94 ? 10.209 3.469 2.988 1.00 85.25 94 ILE A CA 1
ATOM 778 C C . ILE A 1 94 ? 11.684 3.260 2.627 1.00 85.25 94 ILE A C 1
ATOM 780 O O . ILE A 1 94 ? 12.258 4.071 1.902 1.00 85.25 94 ILE A O 1
ATOM 784 N N . VAL A 1 95 ? 12.298 2.181 3.116 1.00 87.62 95 VAL A N 1
ATOM 785 C CA . VAL A 1 95 ? 13.697 1.849 2.818 1.00 87.62 95 VAL A CA 1
ATOM 786 C C . VAL A 1 95 ? 13.873 1.535 1.334 1.00 87.62 95 VAL A C 1
ATOM 788 O O . VAL A 1 95 ? 14.772 2.096 0.715 1.00 87.62 95 VAL A O 1
ATOM 791 N N . ASP A 1 96 ? 13.004 0.709 0.745 1.00 83.50 96 ASP A N 1
ATOM 792 C CA . ASP A 1 96 ? 13.044 0.399 -0.692 1.00 83.50 96 ASP A CA 1
ATOM 793 C C . ASP A 1 96 ? 12.898 1.671 -1.539 1.00 83.50 96 ASP A C 1
ATOM 795 O O . ASP A 1 96 ? 13.685 1.920 -2.453 1.00 83.50 96 ASP A O 1
ATOM 799 N N . PHE A 1 97 ? 11.963 2.547 -1.171 1.00 83.19 97 PHE A N 1
ATOM 800 C CA . PHE A 1 97 ? 11.787 3.842 -1.820 1.00 83.19 97 PHE A CA 1
ATOM 801 C C . PHE A 1 97 ? 13.034 4.735 -1.724 1.00 83.19 97 PHE A C 1
ATOM 803 O O . PHE A 1 97 ? 13.457 5.321 -2.723 1.00 83.19 97 PHE A O 1
ATOM 810 N N . ALA A 1 98 ? 13.650 4.825 -0.543 1.00 84.25 98 ALA A N 1
ATOM 811 C CA . ALA A 1 98 ? 14.853 5.625 -0.326 1.00 84.25 98 ALA A CA 1
ATOM 812 C C . ALA A 1 98 ? 16.060 5.081 -1.105 1.00 84.25 98 ALA A C 1
ATOM 814 O O . ALA A 1 98 ? 16.818 5.858 -1.686 1.00 84.25 98 ALA A O 1
ATOM 815 N N . LEU A 1 99 ? 16.221 3.755 -1.163 1.00 83.38 99 LEU A N 1
ATOM 816 C CA . LEU A 1 99 ? 17.278 3.104 -1.938 1.00 83.38 99 LEU A CA 1
ATOM 817 C C . LEU A 1 99 ? 17.100 3.338 -3.439 1.00 83.38 99 LEU A C 1
ATOM 819 O O . LEU A 1 99 ? 18.071 3.657 -4.125 1.00 83.38 99 LEU A O 1
ATOM 823 N N . ARG A 1 100 ? 15.866 3.250 -3.948 1.00 76.81 100 ARG A N 1
ATOM 824 C CA . ARG A 1 100 ? 15.561 3.572 -5.351 1.00 76.81 100 ARG A CA 1
ATOM 825 C C . ARG A 1 100 ? 15.875 5.028 -5.664 1.00 76.81 100 ARG A C 1
ATOM 827 O O . ARG A 1 100 ? 16.532 5.293 -6.661 1.00 76.81 100 ARG A O 1
ATOM 834 N N . LEU A 1 101 ? 15.500 5.951 -4.776 1.00 80.31 101 LEU A N 1
ATOM 835 C CA . LEU A 1 101 ? 15.808 7.376 -4.916 1.00 80.31 101 LEU A CA 1
ATOM 836 C C . LEU A 1 101 ? 17.312 7.679 -4.931 1.00 80.31 101 LEU A C 1
ATOM 838 O O . LEU A 1 101 ? 17.727 8.602 -5.625 1.00 80.31 101 LEU A O 1
ATOM 842 N N . ALA A 1 102 ? 18.118 6.910 -4.199 1.00 80.50 102 ALA A N 1
ATOM 843 C CA . ALA A 1 102 ? 19.570 7.068 -4.180 1.00 80.50 102 ALA A CA 1
ATOM 844 C C . ALA A 1 102 ? 20.279 6.437 -5.391 1.00 80.50 102 ALA A C 1
ATOM 846 O O . ALA A 1 102 ? 21.371 6.877 -5.740 1.00 80.50 102 ALA A O 1
ATOM 847 N N . SER A 1 103 ? 19.690 5.400 -5.997 1.00 74.56 103 SER A N 1
ATOM 848 C CA . SER A 1 103 ? 20.335 4.610 -7.056 1.00 74.56 103 SER A CA 1
ATOM 849 C C . SER A 1 103 ? 20.102 5.198 -8.444 1.00 74.56 103 SER A C 1
ATOM 851 O O . SER A 1 103 ? 21.051 5.350 -9.202 1.00 74.56 103 SER A O 1
ATOM 853 N N . ASP A 1 104 ? 18.854 5.546 -8.766 1.00 67.19 104 ASP A N 1
ATOM 854 C CA . ASP A 1 104 ? 18.493 6.204 -10.020 1.00 67.19 104 ASP A CA 1
ATOM 855 C C . ASP A 1 104 ? 17.148 6.924 -9.845 1.00 67.19 104 ASP A C 1
ATOM 857 O O . ASP A 1 104 ? 16.175 6.297 -9.408 1.00 67.19 104 ASP A O 1
ATOM 861 N N . PRO A 1 105 ? 17.031 8.212 -10.215 1.00 59.62 105 PRO A N 1
ATOM 862 C CA . PRO A 1 105 ? 15.743 8.882 -10.285 1.00 59.62 105 PRO A CA 1
ATOM 863 C C . PRO A 1 105 ? 14.921 8.274 -11.430 1.00 59.62 105 PRO A C 1
ATOM 865 O O . PRO A 1 105 ? 14.951 8.730 -12.570 1.00 59.62 105 PRO A O 1
ATOM 868 N N . THR A 1 106 ? 14.216 7.186 -11.123 1.00 59.94 106 THR A N 1
ATOM 869 C CA . THR A 1 106 ? 13.277 6.518 -12.033 1.00 59.94 106 THR A CA 1
ATOM 870 C C . THR A 1 106 ? 12.092 7.426 -12.390 1.00 59.94 106 THR A C 1
ATOM 872 O O . THR A 1 106 ? 11.900 8.499 -11.823 1.00 59.94 106 THR A O 1
ATOM 875 N N . GLU A 1 107 ? 11.292 7.036 -13.381 1.00 64.69 107 GLU A N 1
ATOM 876 C CA . GLU A 1 107 ? 10.185 7.863 -13.864 1.00 64.69 107 GLU A CA 1
ATOM 877 C C . GLU A 1 107 ? 9.201 8.271 -12.745 1.00 64.69 107 GLU A C 1
ATOM 879 O O . GLU A 1 107 ? 8.866 7.482 -11.860 1.00 64.69 107 GLU A O 1
ATOM 884 N N . VAL A 1 108 ? 8.699 9.514 -12.811 1.00 69.19 108 VAL A N 1
ATOM 885 C CA . VAL A 1 108 ? 7.793 10.160 -11.827 1.00 69.19 108 VAL A CA 1
ATOM 886 C C . VAL A 1 108 ? 6.606 9.268 -11.429 1.00 69.19 108 VAL A C 1
ATOM 888 O O . VAL A 1 108 ? 6.137 9.294 -10.293 1.00 69.19 108 VAL A O 1
ATOM 891 N N . ALA A 1 109 ? 6.151 8.441 -12.364 1.00 67.12 109 ALA A N 1
ATOM 892 C CA . ALA A 1 109 ? 5.129 7.422 -12.195 1.00 67.12 109 ALA A CA 1
ATOM 893 C C . ALA A 1 109 ? 5.381 6.455 -11.025 1.00 67.12 109 ALA A C 1
ATOM 895 O O . ALA A 1 109 ? 4.502 6.224 -10.190 1.00 67.12 109 ALA A O 1
ATOM 896 N N . VAL A 1 110 ? 6.600 5.915 -10.946 1.00 71.06 110 VAL A N 1
ATOM 897 C CA . VAL A 1 110 ? 6.995 4.933 -9.930 1.00 71.06 110 VAL A CA 1
ATOM 898 C C . VAL A 1 110 ? 7.030 5.603 -8.562 1.00 71.06 110 VAL A C 1
ATOM 900 O O . VAL A 1 110 ? 6.519 5.043 -7.594 1.00 71.06 110 VAL A O 1
ATOM 903 N N . TYR A 1 111 ? 7.524 6.844 -8.503 1.00 76.00 111 TYR A N 1
ATOM 904 C CA . TYR A 1 111 ? 7.509 7.659 -7.289 1.00 76.00 111 TYR A CA 1
ATOM 905 C C . TYR A 1 111 ? 6.100 7.879 -6.755 1.00 76.00 111 TYR A C 1
ATOM 907 O O . TYR A 1 111 ? 5.857 7.665 -5.569 1.00 76.00 111 TYR A O 1
ATOM 915 N N . LEU A 1 112 ? 5.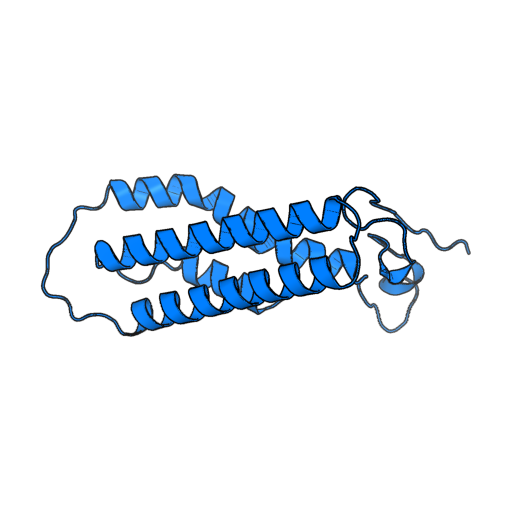162 8.275 -7.618 1.00 78.25 112 LEU A N 1
ATOM 916 C CA . LEU A 1 112 ? 3.771 8.486 -7.219 1.00 78.25 112 LEU A CA 1
ATOM 917 C C . LEU A 1 112 ? 3.142 7.198 -6.681 1.00 78.25 112 LEU A C 1
ATOM 919 O O . LEU A 1 112 ? 2.498 7.235 -5.635 1.00 78.25 112 LEU A O 1
ATOM 923 N N . ALA A 1 113 ? 3.375 6.060 -7.338 1.00 78.81 113 ALA A N 1
ATOM 924 C CA . ALA A 1 113 ? 2.876 4.766 -6.878 1.00 78.81 113 ALA A CA 1
ATOM 925 C C . ALA A 1 113 ? 3.452 4.377 -5.504 1.00 78.81 113 ALA A C 1
ATOM 927 O O . ALA A 1 113 ? 2.701 3.996 -4.605 1.00 78.81 113 ALA A O 1
ATOM 928 N N . SER A 1 114 ? 4.764 4.530 -5.303 1.00 81.50 114 SER A N 1
ATOM 929 C CA . SER A 1 114 ? 5.409 4.245 -4.016 1.00 81.50 114 SER A CA 1
ATOM 930 C C . SER A 1 114 ? 4.938 5.190 -2.906 1.00 81.50 114 SER A C 1
ATOM 932 O O . SER A 1 114 ? 4.668 4.740 -1.795 1.00 81.50 114 SER A O 1
ATOM 934 N N . ILE A 1 115 ? 4.773 6.486 -3.197 1.00 83.62 115 ILE A N 1
ATOM 935 C CA . ILE A 1 115 ? 4.247 7.470 -2.236 1.00 83.62 115 ILE A CA 1
ATOM 936 C C . ILE A 1 115 ? 2.815 7.110 -1.838 1.00 83.62 115 ILE A C 1
ATOM 938 O O . ILE A 1 115 ? 2.499 7.107 -0.648 1.00 83.62 115 ILE A O 1
ATOM 942 N N . LEU A 1 116 ? 1.954 6.770 -2.802 1.00 85.31 116 LEU A N 1
ATOM 943 C CA . LEU A 1 116 ? 0.583 6.336 -2.527 1.00 85.31 116 LEU A CA 1
ATOM 944 C C . LEU A 1 116 ? 0.560 5.101 -1.624 1.00 85.31 116 LEU A C 1
ATOM 946 O O . LEU A 1 116 ? -0.189 5.086 -0.647 1.00 85.31 116 LEU A O 1
ATOM 950 N N . LEU A 1 117 ? 1.413 4.109 -1.892 1.00 84.44 117 LEU A N 1
ATOM 951 C CA . LEU A 1 117 ? 1.508 2.907 -1.068 1.00 84.44 117 LEU A CA 1
ATOM 952 C C . LEU A 1 117 ? 1.936 3.236 0.370 1.00 84.44 117 LEU A C 1
ATOM 954 O O . LEU A 1 117 ? 1.284 2.799 1.321 1.00 84.44 117 LEU A O 1
ATOM 958 N N . ILE A 1 118 ? 2.984 4.051 0.538 1.00 87.19 118 ILE A N 1
ATOM 959 C CA . ILE A 1 118 ? 3.475 4.491 1.854 1.00 87.19 118 ILE A CA 1
ATOM 960 C C . ILE A 1 118 ? 2.371 5.234 2.611 1.00 87.19 118 ILE A C 1
ATOM 962 O O . ILE A 1 118 ? 2.123 4.932 3.780 1.00 87.19 118 ILE A O 1
ATOM 966 N N . LEU A 1 119 ? 1.657 6.151 1.952 1.00 88.12 119 LEU A N 1
ATOM 967 C CA . LEU A 1 119 ? 0.529 6.869 2.549 1.00 88.12 119 LEU A CA 1
ATOM 968 C C . LEU A 1 119 ? -0.590 5.913 2.979 1.00 88.12 119 LEU A C 1
ATOM 970 O O . LEU A 1 119 ? -1.106 6.042 4.091 1.00 88.12 119 LEU A O 1
ATOM 974 N N . THR A 1 120 ? -0.941 4.920 2.155 1.00 89.81 120 THR A N 1
ATOM 975 C CA . THR A 1 120 ? -1.951 3.916 2.531 1.00 89.81 120 THR A CA 1
ATOM 976 C C . THR A 1 120 ? -1.508 3.033 3.687 1.00 89.81 120 THR A C 1
ATOM 978 O O . THR A 1 120 ? -2.311 2.743 4.573 1.00 89.81 120 THR A O 1
ATOM 981 N N . SER A 1 121 ? -0.228 2.672 3.741 1.00 86.81 121 SER A N 1
ATOM 982 C CA . SER A 1 121 ? 0.334 1.876 4.830 1.00 86.81 121 SER A CA 1
ATOM 983 C C . SER A 1 121 ? 0.366 2.657 6.145 1.00 86.81 121 SER A C 1
ATOM 985 O O . SER A 1 121 ? -0.022 2.140 7.196 1.00 86.81 121 SER A O 1
ATOM 987 N N . LEU A 1 122 ? 0.725 3.942 6.097 1.00 87.94 122 LEU A N 1
ATOM 988 C CA . LEU A 1 122 ? 0.629 4.843 7.248 1.00 87.94 122 LEU A CA 1
ATOM 989 C C . LEU A 1 122 ? -0.817 4.977 7.732 1.00 87.94 122 LEU A C 1
ATOM 991 O O . LEU A 1 122 ? -1.086 4.863 8.925 1.00 87.94 122 LEU A O 1
ATOM 995 N N . LEU A 1 123 ? -1.775 5.134 6.821 1.00 88.62 123 LEU A N 1
ATOM 996 C CA . LEU A 1 123 ? -3.184 5.178 7.195 1.00 88.62 123 LEU A CA 1
ATOM 997 C C . LEU A 1 123 ? -3.642 3.863 7.854 1.00 88.62 123 LEU A C 1
ATOM 999 O O . LEU A 1 123 ? -4.296 3.894 8.896 1.00 88.62 123 LEU A O 1
ATOM 1003 N N . ALA A 1 124 ? -3.246 2.710 7.310 1.00 88.12 124 ALA A N 1
ATOM 1004 C CA . ALA A 1 124 ? -3.552 1.393 7.873 1.00 88.12 124 ALA A CA 1
ATOM 1005 C C . ALA A 1 124 ? -2.955 1.194 9.281 1.00 88.12 124 ALA A C 1
ATOM 1007 O O . ALA A 1 124 ? -3.617 0.657 10.178 1.00 88.12 124 ALA A O 1
ATOM 1008 N N . THR A 1 125 ? -1.721 1.649 9.513 1.00 85.62 125 THR A N 1
ATOM 1009 C CA . THR A 1 125 ? -1.100 1.606 10.850 1.00 85.62 125 THR A CA 1
ATOM 1010 C C . THR A 1 125 ? -1.814 2.528 11.836 1.00 85.62 125 THR A C 1
ATOM 1012 O O . THR A 1 125 ? -2.140 2.084 12.936 1.00 8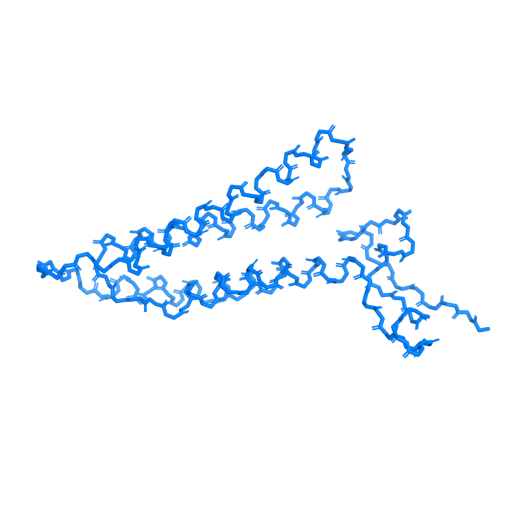5.62 125 THR A O 1
ATOM 1015 N N . ILE A 1 126 ? -2.162 3.759 11.444 1.00 85.88 126 ILE A N 1
ATOM 1016 C CA . ILE A 1 126 ? -2.936 4.691 12.284 1.00 85.88 126 ILE A CA 1
ATOM 1017 C C . ILE A 1 126 ? -4.292 4.086 12.661 1.00 85.88 126 ILE A C 1
ATOM 1019 O O . ILE A 1 126 ? -4.668 4.099 13.833 1.00 85.88 126 ILE A O 1
ATOM 1023 N N . LEU A 1 127 ? -5.009 3.495 11.703 1.00 84.81 127 LEU A N 1
ATOM 1024 C CA . LEU A 1 127 ? -6.271 2.803 11.978 1.00 84.81 127 LEU A CA 1
ATOM 1025 C C . LEU A 1 127 ? -6.078 1.646 12.963 1.00 84.81 127 LEU A C 1
ATOM 1027 O O . LEU A 1 127 ? -6.862 1.506 13.899 1.00 84.81 127 LEU A O 1
ATOM 1031 N N . SER A 1 128 ? -5.002 0.871 12.813 1.00 84.19 128 SER A N 1
ATOM 1032 C CA . SER A 1 128 ? -4.649 -0.200 13.757 1.00 84.19 128 SER A CA 1
ATOM 1033 C C . SER A 1 128 ? -4.370 0.344 15.167 1.00 84.19 128 SER A C 1
ATOM 1035 O O . SER A 1 128 ? -4.776 -0.262 16.161 1.00 84.19 128 SER A O 1
ATOM 1037 N N . HIS A 1 129 ? -3.734 1.514 15.283 1.00 81.69 129 HIS A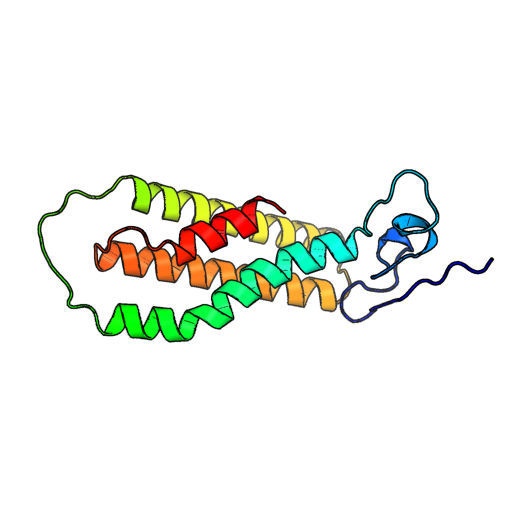 N 1
ATOM 1038 C CA . HIS A 1 129 ? -3.540 2.196 16.566 1.00 81.69 129 HIS A CA 1
ATOM 1039 C C . HIS A 1 129 ? -4.859 2.676 17.180 1.00 81.69 129 HIS A C 1
ATOM 1041 O O . HIS A 1 129 ? -5.045 2.556 18.394 1.00 81.69 129 HIS A O 1
ATOM 1047 N N . ILE A 1 130 ? -5.788 3.184 16.368 1.00 81.50 130 ILE A N 1
ATOM 1048 C CA . ILE A 1 130 ? -7.118 3.605 16.831 1.00 81.50 130 ILE A CA 1
ATOM 1049 C C . ILE A 1 130 ? -7.914 2.396 17.336 1.00 81.50 130 ILE A C 1
ATOM 1051 O O . ILE A 1 130 ? -8.492 2.473 18.419 1.00 81.50 130 ILE A O 1
ATOM 1055 N N . GLU A 1 131 ? -7.900 1.269 16.618 1.00 79.31 131 GLU A N 1
ATOM 1056 C CA . GLU A 1 131 ? -8.518 0.012 17.072 1.00 79.31 131 GLU A CA 1
ATOM 1057 C C . GLU A 1 131 ? -7.963 -0.445 18.421 1.00 79.31 131 GLU A C 1
ATOM 1059 O O . GLU A 1 131 ? -8.722 -0.826 19.317 1.00 79.31 131 GLU A O 1
ATOM 1064 N N . TYR A 1 132 ? -6.637 -0.382 18.574 1.00 74.69 132 TYR A N 1
ATOM 1065 C CA . TYR A 1 132 ? -5.962 -0.723 19.819 1.00 74.69 132 TYR A CA 1
ATOM 1066 C C . TYR A 1 132 ? -6.371 0.216 20.960 1.00 74.69 132 TYR A C 1
ATOM 1068 O O . TYR A 1 132 ? -6.690 -0.256 22.052 1.00 74.69 132 TYR A O 1
ATOM 1076 N N . SER A 1 133 ? -6.421 1.526 20.704 1.00 73.69 133 SER A N 1
ATOM 1077 C CA . SER A 1 133 ? -6.845 2.529 21.688 1.00 73.69 133 SER A CA 1
ATOM 1078 C C . SER A 1 133 ? -8.300 2.321 22.119 1.00 73.69 133 SER A C 1
ATOM 1080 O O . SER A 1 133 ? -8.608 2.339 23.310 1.00 73.69 133 SER A O 1
ATOM 1082 N N . LYS A 1 134 ? -9.189 2.007 21.168 1.00 70.44 134 LYS A N 1
ATOM 1083 C CA . LYS A 1 134 ? -10.598 1.691 21.438 1.00 70.44 134 LYS A CA 1
ATOM 1084 C C . LYS A 1 134 ? -10.829 0.260 21.953 1.00 70.44 134 LYS A C 1
ATOM 1086 O O . LYS A 1 134 ? -11.976 -0.108 22.187 1.00 70.44 134 LYS A O 1
ATOM 1091 N N . ARG A 1 135 ? -9.764 -0.537 22.137 1.00 65.88 135 ARG A N 1
ATOM 1092 C CA . ARG A 1 135 ? -9.789 -1.939 22.603 1.00 65.88 135 ARG A CA 1
ATOM 1093 C C . ARG A 1 135 ? -10.787 -2.825 21.846 1.00 65.88 135 ARG A C 1
ATOM 1095 O O . ARG A 1 135 ? -11.394 -3.726 22.426 1.00 65.88 135 ARG A O 1
ATOM 1102 N N . MET A 1 136 ? -10.954 -2.583 20.549 1.00 63.59 136 MET A N 1
ATOM 1103 C CA . MET A 1 136 ? -11.841 -3.388 19.711 1.00 63.59 136 MET A CA 1
ATOM 1104 C C . MET A 1 136 ? -11.191 -4.726 19.343 1.00 63.59 136 MET A C 1
ATOM 1106 O O . MET A 1 136 ? -9.965 -4.842 19.241 1.00 63.59 136 MET A O 1
ATOM 1110 N N . HIS A 1 137 ? -12.030 -5.750 19.154 1.00 60.72 137 HIS A N 1
ATOM 1111 C CA . HIS A 1 137 ? -11.597 -7.037 18.610 1.00 60.72 137 HIS A CA 1
ATOM 1112 C C . HIS A 1 137 ? -11.004 -6.837 17.207 1.00 60.72 137 HIS A C 1
ATOM 1114 O O . HIS A 1 137 ? -11.365 -5.890 16.510 1.00 60.72 137 HIS A O 1
ATOM 1120 N N . THR A 1 138 ? -10.092 -7.720 16.804 1.00 64.31 138 THR A N 1
ATOM 1121 C CA . THR A 1 138 ? -9.386 -7.659 15.518 1.00 64.31 138 THR A CA 1
ATOM 1122 C C . THR A 1 138 ? -10.355 -7.421 14.358 1.00 64.31 138 THR A C 1
ATOM 1124 O O . THR A 1 138 ? -11.187 -8.285 14.074 1.00 64.31 138 THR A O 1
ATOM 1127 N N . SER A 1 139 ? -10.259 -6.282 13.656 1.00 71.38 139 SER A N 1
ATOM 1128 C CA . SER A 1 139 ? -10.990 -6.164 12.391 1.00 71.38 139 SER A CA 1
ATOM 1129 C C . SER A 1 139 ? -10.351 -7.076 11.355 1.00 71.38 139 SER A C 1
ATOM 1131 O O . SER A 1 139 ? -9.129 -7.081 11.158 1.00 71.38 139 SER A O 1
ATOM 1133 N N . SER A 1 140 ? -11.203 -7.843 10.682 1.00 77.19 140 SER A N 1
ATOM 1134 C CA . SER A 1 140 ? -10.847 -8.622 9.500 1.00 77.19 140 SER A CA 1
ATOM 1135 C C . SER A 1 140 ? -10.280 -7.731 8.394 1.00 77.19 140 SER A C 1
ATOM 1137 O O . SER A 1 140 ? -9.352 -8.135 7.703 1.00 77.19 140 SER A O 1
ATOM 1139 N N . VAL A 1 141 ? -10.769 -6.491 8.284 1.00 83.25 141 VAL A N 1
ATOM 1140 C CA . VAL A 1 141 ? -10.400 -5.533 7.232 1.00 83.25 141 VAL A CA 1
ATOM 1141 C C . VAL A 1 141 ? -8.891 -5.316 7.155 1.00 83.25 141 VAL A C 1
ATOM 1143 O O . VAL A 1 141 ? -8.289 -5.497 6.100 1.00 83.25 141 VAL A O 1
ATOM 1146 N N . LEU A 1 142 ? -8.266 -4.964 8.276 1.00 81.12 142 LEU A N 1
ATOM 1147 C CA . LEU A 1 142 ? -6.836 -4.666 8.315 1.00 81.12 142 LEU A CA 1
ATOM 1148 C C . LEU A 1 142 ? -5.969 -5.929 8.231 1.00 81.12 142 LEU A C 1
ATOM 1150 O O . LEU A 1 142 ? -4.870 -5.861 7.698 1.00 81.12 142 LEU A O 1
ATOM 1154 N N . VAL A 1 143 ? -6.441 -7.081 8.724 1.00 81.81 143 VAL A N 1
ATOM 1155 C CA . VAL A 1 143 ? -5.721 -8.357 8.540 1.00 81.81 143 VAL A CA 1
ATOM 1156 C C . VAL A 1 143 ? -5.649 -8.710 7.055 1.00 81.81 143 VAL A C 1
ATOM 1158 O O . VAL A 1 143 ? -4.577 -9.058 6.571 1.00 81.81 143 VAL A O 1
ATOM 1161 N N . ILE A 1 144 ? -6.758 -8.539 6.328 1.00 84.56 144 ILE A N 1
ATOM 1162 C CA . ILE A 1 144 ? -6.816 -8.757 4.879 1.00 84.56 144 ILE A CA 1
ATOM 1163 C C . ILE A 1 144 ? -5.873 -7.791 4.150 1.00 84.56 144 ILE A C 1
ATOM 1165 O O . ILE A 1 144 ? -5.109 -8.226 3.291 1.00 84.56 144 ILE A O 1
ATOM 1169 N N . TYR A 1 145 ? -5.857 -6.509 4.534 1.00 86.06 145 TYR A N 1
ATOM 1170 C CA . TYR A 1 145 ? -4.924 -5.529 3.966 1.00 86.06 145 TYR A CA 1
ATOM 1171 C C . TYR A 1 145 ? -3.463 -5.972 4.123 1.00 86.06 145 TYR A C 1
ATOM 1173 O O . TYR A 1 145 ? -2.739 -6.052 3.134 1.00 86.06 145 TYR A O 1
ATOM 1181 N N . TRP A 1 146 ? -3.040 -6.320 5.343 1.00 81.56 146 TRP A N 1
ATOM 1182 C CA . TRP A 1 146 ? -1.662 -6.750 5.595 1.00 81.56 146 TRP A CA 1
ATOM 1183 C C . TRP A 1 146 ? -1.322 -8.064 4.891 1.00 81.56 146 TRP A C 1
ATOM 1185 O O . TRP A 1 146 ? -0.200 -8.212 4.418 1.00 81.56 146 TRP A O 1
ATOM 1195 N N . SER A 1 147 ? -2.274 -8.996 4.761 1.00 82.06 147 SER A N 1
ATOM 1196 C CA . SER A 1 147 ? -2.042 -10.213 3.978 1.00 82.06 147 SER A CA 1
ATOM 1197 C C . SER A 1 147 ? -1.854 -9.919 2.492 1.00 82.06 147 SER A C 1
ATOM 1199 O O . SER A 1 147 ? -0.940 -10.465 1.890 1.00 82.06 147 SER A O 1
ATOM 1201 N N . LEU A 1 148 ? -2.651 -9.016 1.911 1.00 82.25 148 LEU A N 1
ATOM 1202 C CA . LEU A 1 148 ? -2.507 -8.624 0.506 1.00 82.25 148 LEU A CA 1
ATOM 1203 C C . LEU A 1 148 ? -1.184 -7.894 0.263 1.00 82.25 148 LEU A C 1
ATOM 1205 O O . LEU A 1 148 ? -0.515 -8.165 -0.726 1.00 82.25 148 LEU A O 1
ATOM 1209 N N . ALA A 1 149 ? -0.784 -7.022 1.191 1.00 80.25 149 ALA A N 1
ATOM 1210 C CA . ALA A 1 149 ? 0.483 -6.302 1.119 1.00 80.25 149 ALA A CA 1
ATOM 1211 C C . ALA A 1 149 ? 1.715 -7.207 1.320 1.00 80.25 149 ALA A C 1
ATOM 1213 O O . ALA A 1 149 ? 2.798 -6.852 0.877 1.00 80.25 149 ALA A O 1
ATOM 1214 N N . CYS A 1 150 ? 1.573 -8.350 2.001 1.00 76.88 150 CYS A N 1
ATOM 1215 C CA . CYS A 1 150 ? 2.674 -9.287 2.247 1.00 76.88 150 CYS A CA 1
ATOM 1216 C C . CYS A 1 150 ? 2.840 -10.338 1.138 1.00 76.88 150 CYS A C 1
ATOM 1218 O O . CYS A 1 150 ? 3.913 -10.920 1.013 1.00 76.88 150 CYS A O 1
ATOM 1220 N N . VAL A 1 151 ? 1.775 -10.640 0.388 1.00 74.88 151 VAL A N 1
ATOM 1221 C CA . VAL A 1 151 ? 1.771 -11.698 -0.640 1.00 74.88 151 VAL A CA 1
ATOM 1222 C C . VAL A 1 151 ? 2.396 -11.244 -1.967 1.00 74.88 151 VAL A C 1
ATOM 1224 O O . VAL A 1 151 ? 2.710 -12.099 -2.793 1.00 74.88 151 VAL A O 1
ATOM 1227 N N . GLY A 1 152 ? 2.586 -9.938 -2.177 1.00 58.72 152 GLY A N 1
ATOM 1228 C CA . GLY A 1 152 ? 3.256 -9.401 -3.365 1.00 58.72 152 GLY A CA 1
ATOM 1229 C C . GLY A 1 152 ? 4.703 -9.029 -3.103 1.00 58.72 152 GLY A C 1
ATOM 1230 O O . GLY A 1 152 ? 5.575 -9.891 -3.335 1.00 58.72 152 GLY A O 1
#